Protein AF-A0A8J9V384-F1 (afdb_monomer)

Radius of gyr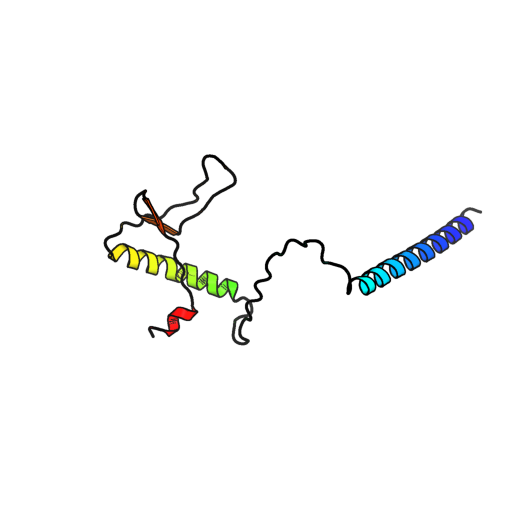ation: 29.13 Å; Cα contacts (8 Å, |Δi|>4): 72; chains: 1; bounding box: 46×36×91 Å

Structure (mmCIF, N/CA/C/O backbone):
data_AF-A0A8J9V384-F1
#
_entry.id   AF-A0A8J9V384-F1
#
loop_
_atom_site.group_PDB
_atom_site.id
_atom_site.type_symbol
_atom_site.label_atom_id
_atom_site.label_alt_id
_atom_site.label_comp_id
_atom_site.label_asym_id
_atom_site.label_entity_id
_atom_site.label_seq_id
_atom_site.pdbx_PDB_ins_code
_atom_site.Cartn_x
_atom_site.Cartn_y
_atom_site.Cartn_z
_atom_site.occupancy
_atom_site.B_iso_or_equiv
_atom_site.auth_seq_id
_atom_site.auth_comp_id
_atom_site.auth_asym_id
_atom_site.auth_atom_id
_atom_site.pdbx_PDB_model_num
ATOM 1 N N . MET A 1 1 ? -20.164 12.593 67.401 1.00 56.50 1 MET A N 1
ATOM 2 C CA . MET A 1 1 ? -20.748 11.351 66.841 1.00 56.50 1 MET A CA 1
ATOM 3 C C . MET A 1 1 ? -20.442 11.185 65.354 1.00 56.50 1 MET A C 1
ATOM 5 O O . MET A 1 1 ? -20.213 10.055 64.967 1.00 56.50 1 MET A O 1
ATOM 9 N N . ALA A 1 2 ? -20.356 12.259 64.555 1.00 61.44 2 ALA A N 1
ATOM 10 C CA . ALA A 1 2 ? -20.055 12.180 63.117 1.00 61.44 2 ALA A CA 1
ATOM 11 C C . ALA A 1 2 ? -18.633 11.687 62.763 1.00 61.44 2 ALA A C 1
ATOM 13 O O . ALA A 1 2 ? -18.466 11.000 61.766 1.00 61.44 2 ALA A O 1
ATOM 14 N N . ASP A 1 3 ? -17.626 11.984 63.590 1.00 71.50 3 ASP A N 1
ATOM 15 C CA . ASP A 1 3 ? -16.221 11.645 63.288 1.00 71.50 3 ASP A CA 1
ATOM 16 C C . ASP A 1 3 ? -15.941 10.132 63.348 1.00 71.50 3 ASP A C 1
ATOM 18 O O . ASP A 1 3 ? -15.315 9.555 62.465 1.00 71.50 3 ASP A O 1
ATOM 22 N N . LYS A 1 4 ? -16.513 9.450 64.350 1.00 80.06 4 LYS A N 1
ATOM 23 C CA . LYS A 1 4 ? -16.358 7.996 64.526 1.00 80.06 4 LYS A CA 1
ATOM 24 C C . LYS A 1 4 ? -17.034 7.185 63.422 1.00 80.06 4 LYS A C 1
ATOM 26 O O . LYS A 1 4 ? -16.547 6.117 63.076 1.00 80.06 4 LYS A O 1
ATOM 31 N N . ASP A 1 5 ? -18.143 7.683 62.884 1.00 86.94 5 ASP A N 1
ATOM 32 C CA . ASP A 1 5 ? -18.849 7.042 61.768 1.00 86.94 5 ASP A CA 1
ATOM 33 C C . ASP A 1 5 ? -18.027 7.143 60.472 1.00 86.94 5 ASP A C 1
ATOM 35 O O . ASP A 1 5 ? -17.927 6.198 59.690 1.00 86.94 5 ASP A O 1
ATOM 39 N N . LEU A 1 6 ? -17.342 8.276 60.292 1.00 86.62 6 LEU A N 1
ATOM 40 C CA . LEU A 1 6 ? -16.468 8.527 59.152 1.00 86.62 6 LEU A CA 1
ATOM 41 C C . LEU A 1 6 ? -15.204 7.656 59.210 1.00 86.62 6 LEU A C 1
ATOM 43 O O . LEU A 1 6 ? -14.834 7.045 58.207 1.00 86.62 6 LEU A O 1
ATOM 47 N N . GLU A 1 7 ? -14.601 7.515 60.393 1.00 89.25 7 GLU A N 1
ATOM 48 C CA . GLU A 1 7 ? -13.485 6.590 60.634 1.00 89.25 7 GLU A CA 1
ATOM 49 C C . GLU A 1 7 ? -13.884 5.127 60.398 1.00 89.25 7 GLU A C 1
ATOM 51 O O . GLU A 1 7 ? -13.155 4.384 59.736 1.00 89.25 7 GLU A O 1
ATOM 56 N N . GLN A 1 8 ? -15.065 4.714 60.869 1.00 91.00 8 GLN A N 1
ATOM 57 C CA . GLN A 1 8 ? -15.591 3.365 60.641 1.00 91.00 8 GLN A CA 1
ATOM 58 C C . GLN A 1 8 ? -15.815 3.089 59.153 1.00 91.00 8 GLN A C 1
ATOM 60 O O . GLN A 1 8 ? -15.459 2.020 58.652 1.00 91.00 8 GLN A O 1
ATOM 65 N N . ARG A 1 9 ? -16.337 4.071 58.416 1.00 91.31 9 ARG A N 1
ATOM 66 C CA . ARG A 1 9 ? -16.558 3.948 56.975 1.00 91.31 9 ARG A CA 1
ATOM 67 C C . ARG A 1 9 ? -15.253 3.906 56.187 1.00 91.31 9 ARG A C 1
ATOM 69 O O . ARG A 1 9 ? -15.151 3.153 55.220 1.00 91.31 9 ARG A O 1
ATOM 76 N N . LEU A 1 10 ? -14.236 4.649 56.620 1.00 91.38 10 LEU A N 1
ATOM 77 C CA . LEU A 1 10 ? -12.901 4.598 56.023 1.00 91.38 10 LEU A CA 1
ATOM 78 C C . LEU A 1 10 ? -12.249 3.222 56.234 1.00 91.38 10 LEU A C 1
ATOM 80 O O . LEU A 1 10 ? -11.681 2.646 55.303 1.00 91.38 10 LEU A O 1
ATOM 84 N N . GLN A 1 11 ? -12.382 2.660 57.439 1.00 94.12 11 GLN A N 1
ATOM 85 C CA . GLN A 1 11 ? -11.907 1.310 57.754 1.00 94.12 11 GLN A CA 1
ATOM 86 C C . GLN A 1 11 ? -12.629 0.248 56.916 1.00 94.12 11 GLN A C 1
ATOM 88 O O . GLN A 1 11 ? -11.984 -0.647 56.367 1.00 94.12 11 GLN A O 1
ATOM 93 N N . GLN A 1 12 ? -13.946 0.384 56.744 1.00 95.25 12 GLN A N 1
ATOM 94 C CA . GLN A 1 12 ? -14.746 -0.509 55.910 1.00 95.25 12 GLN A CA 1
ATOM 95 C C . GLN A 1 12 ? -14.316 -0.468 54.436 1.00 95.25 12 GLN A C 1
ATOM 97 O O . GLN A 1 12 ? -14.067 -1.517 53.844 1.00 95.25 12 GLN A O 1
ATOM 102 N N . LEU A 1 13 ? -14.157 0.728 53.862 1.00 92.81 13 LEU A N 1
ATOM 103 C CA . LEU A 1 13 ? -13.713 0.900 52.473 1.00 92.81 13 LEU A CA 1
ATOM 104 C C . LEU A 1 13 ? -12.301 0.350 52.243 1.00 92.81 13 LEU A C 1
ATOM 106 O O . LEU A 1 13 ? -11.999 -0.188 51.179 1.00 92.81 13 LEU A O 1
ATOM 110 N N . THR A 1 14 ? -11.427 0.453 53.244 1.00 94.56 14 THR A N 1
ATOM 111 C CA . THR A 1 14 ? -10.062 -0.083 53.156 1.00 94.56 14 THR A CA 1
ATOM 112 C C . THR A 1 14 ? -10.070 -1.613 53.119 1.00 94.56 14 THR A C 1
ATOM 114 O O . THR A 1 14 ? -9.369 -2.212 52.302 1.00 94.56 14 THR A O 1
ATOM 117 N N . LEU A 1 15 ? -10.905 -2.251 53.945 1.00 95.38 15 LEU A N 1
ATOM 118 C CA . LEU A 1 15 ? -11.090 -3.705 53.938 1.00 95.38 15 LEU A CA 1
ATOM 119 C C . LEU A 1 15 ? -11.701 -4.202 52.621 1.00 95.38 15 LEU A C 1
ATOM 121 O O . LEU A 1 15 ? -11.255 -5.212 52.076 1.00 95.38 15 LEU A O 1
ATOM 125 N N . GLU A 1 16 ? -12.685 -3.482 52.084 1.00 94.38 16 GLU A N 1
ATOM 126 C CA . GLU A 1 16 ? -13.333 -3.828 50.818 1.00 94.38 16 GLU A CA 1
ATOM 127 C C . GLU A 1 16 ? -12.362 -3.735 49.632 1.00 94.38 16 GLU A C 1
ATOM 129 O O . GLU A 1 16 ? -12.267 -4.668 48.830 1.00 94.38 16 GLU A O 1
ATOM 134 N N . ASN A 1 17 ? -11.558 -2.671 49.568 1.00 88.94 17 ASN A N 1
ATOM 135 C CA . ASN A 1 17 ? -10.527 -2.519 48.542 1.00 88.94 17 ASN A CA 1
ATOM 136 C C . ASN A 1 17 ? -9.449 -3.610 48.633 1.00 88.94 17 ASN A C 1
ATOM 138 O O . ASN A 1 17 ? -9.036 -4.146 47.603 1.00 88.94 17 ASN A O 1
ATOM 142 N N . ALA A 1 18 ? -9.032 -3.998 49.842 1.00 93.81 18 ALA A N 1
ATOM 143 C CA . ALA A 1 18 ? -8.087 -5.100 50.032 1.00 93.81 18 ALA A CA 1
ATOM 144 C C . ALA A 1 18 ? -8.665 -6.446 49.551 1.00 93.81 18 ALA A C 1
ATOM 146 O O . ALA A 1 18 ? -7.975 -7.222 48.885 1.00 93.81 18 ALA A O 1
ATOM 147 N N . ALA A 1 19 ? -9.948 -6.708 49.818 1.00 90.94 19 ALA A N 1
ATOM 148 C CA . ALA A 1 19 ? -10.631 -7.913 49.349 1.00 90.94 19 ALA A CA 1
ATOM 149 C C . ALA A 1 19 ? -10.789 -7.941 47.817 1.00 90.94 19 ALA A C 1
ATOM 151 O O . ALA A 1 19 ? -10.638 -8.995 47.195 1.00 90.94 19 ALA A O 1
ATOM 152 N N . LEU A 1 20 ? -11.062 -6.794 47.187 1.00 85.88 20 LEU A N 1
ATOM 153 C CA . LEU A 1 20 ? -11.131 -6.674 45.727 1.00 85.88 20 LEU A CA 1
ATOM 154 C C . LEU A 1 20 ? -9.767 -6.904 45.067 1.00 85.88 20 LEU A C 1
ATOM 156 O O . LEU A 1 20 ? -9.691 -7.604 44.057 1.00 85.88 20 LEU A O 1
ATOM 160 N N . GLN A 1 21 ? -8.686 -6.395 45.662 1.00 83.06 21 GLN A N 1
ATOM 161 C CA . GLN A 1 21 ? -7.327 -6.655 45.182 1.00 83.06 21 GLN A CA 1
ATOM 162 C C . GLN A 1 21 ? -6.965 -8.141 45.269 1.00 83.06 21 GLN A C 1
ATOM 164 O O . GLN A 1 21 ? -6.443 -8.686 44.299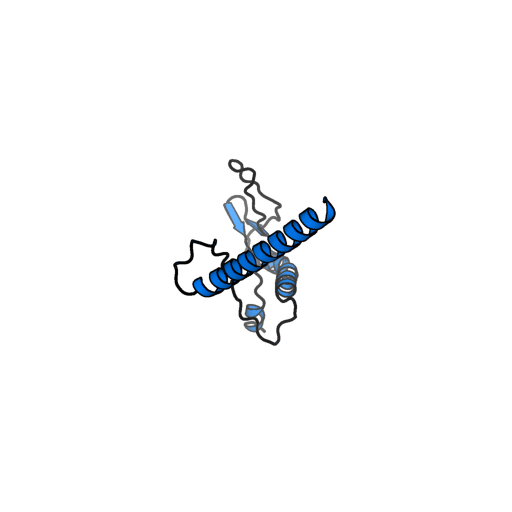 1.00 83.06 21 GLN A O 1
ATOM 169 N N . GLN A 1 22 ? -7.326 -8.826 46.361 1.00 82.75 22 GLN A N 1
ATOM 170 C CA . GLN A 1 22 ? -7.138 -10.278 46.471 1.00 82.75 22 GLN A CA 1
ATOM 171 C C . GLN A 1 22 ? -7.956 -11.064 45.432 1.00 82.75 22 GLN A C 1
ATOM 173 O O . GLN A 1 22 ? -7.484 -12.062 44.886 1.00 82.75 22 GLN A O 1
ATOM 178 N N . LYS A 1 23 ? -9.178 -10.613 45.116 1.00 83.94 23 LYS A N 1
ATOM 179 C CA . LYS A 1 23 ? -9.993 -11.222 44.053 1.00 83.94 23 LYS A CA 1
ATOM 180 C C . LYS A 1 23 ? -9.350 -11.058 42.676 1.00 83.94 23 LYS A C 1
ATOM 182 O O . LYS A 1 23 ? -9.337 -12.020 41.916 1.00 83.94 23 LYS A O 1
ATOM 187 N N . LEU A 1 24 ? -8.785 -9.887 42.371 1.00 75.62 24 LEU A N 1
ATOM 188 C CA . LEU A 1 24 ? -8.077 -9.631 41.111 1.00 75.62 24 LEU A CA 1
ATOM 189 C C . LEU A 1 24 ? -6.800 -10.472 40.982 1.00 75.62 24 LEU A C 1
ATOM 191 O O . LEU A 1 24 ? -6.556 -11.046 39.922 1.00 75.62 24 LEU A O 1
ATOM 195 N N . THR A 1 25 ? -6.015 -10.611 42.054 1.00 74.19 25 THR A N 1
ATOM 196 C CA . THR A 1 25 ? -4.805 -11.450 42.033 1.00 74.19 25 THR A CA 1
ATOM 197 C C . THR A 1 25 ? -5.133 -12.929 41.861 1.00 74.19 25 THR A C 1
ATOM 199 O O . THR A 1 25 ? -4.445 -13.621 41.115 1.00 74.19 25 THR A O 1
ATOM 202 N N . ASN A 1 26 ? -6.217 -13.405 42.482 1.00 66.06 26 ASN A N 1
ATOM 203 C CA . ASN A 1 26 ? -6.674 -14.788 42.329 1.00 66.06 26 ASN A CA 1
ATOM 204 C C . ASN A 1 26 ? -7.300 -15.049 40.948 1.00 66.06 26 ASN A C 1
ATOM 206 O O . ASN A 1 26 ? -7.241 -16.169 40.447 1.00 66.06 26 ASN A O 1
ATOM 210 N N . PHE A 1 27 ? -7.859 -14.021 40.301 1.00 59.25 27 PHE A N 1
ATOM 211 C CA . PHE A 1 27 ? -8.282 -14.099 38.900 1.00 59.25 27 PHE A CA 1
ATOM 212 C C . PHE A 1 27 ? -7.084 -14.215 37.948 1.00 59.25 27 PHE A C 1
ATOM 214 O O . PHE A 1 27 ? -7.141 -14.971 36.980 1.00 59.25 27 PHE A O 1
ATOM 221 N N . GLY A 1 28 ? -5.984 -13.515 38.245 1.00 50.03 28 GLY A N 1
ATOM 222 C CA . GLY A 1 28 ? -4.742 -13.605 37.477 1.00 50.03 28 GLY A CA 1
ATOM 223 C C . GLY A 1 28 ? -4.135 -15.012 37.490 1.00 50.03 28 GLY A C 1
ATOM 224 O O . GLY A 1 28 ? -3.718 -15.503 36.444 1.00 50.03 28 GLY A O 1
ATOM 225 N N . SER A 1 29 ? -4.158 -15.696 38.637 1.00 47.03 29 SER A N 1
ATOM 226 C CA . SER A 1 29 ? -3.584 -17.042 38.798 1.00 47.03 29 SER A CA 1
ATOM 227 C C . SER A 1 29 ? -4.506 -18.197 38.381 1.00 47.03 29 SER A C 1
ATOM 229 O O . SER A 1 29 ? -4.019 -19.302 38.158 1.00 47.03 29 SER A O 1
ATOM 231 N N . ALA A 1 30 ? -5.813 -17.967 38.213 1.00 46.81 30 ALA A N 1
ATOM 232 C CA . ALA A 1 30 ? -6.748 -18.969 37.683 1.00 46.81 30 ALA A CA 1
ATOM 233 C C . ALA A 1 30 ? -6.818 -18.998 36.139 1.00 46.81 30 ALA A C 1
ATOM 235 O O . ALA A 1 30 ? -7.448 -19.885 35.562 1.00 46.81 30 ALA A O 1
ATOM 2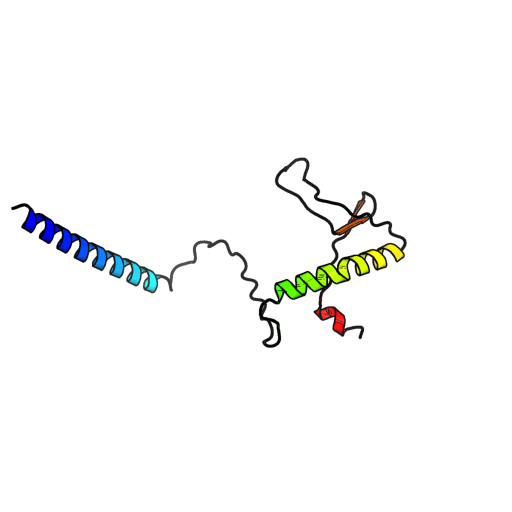36 N N . SER A 1 31 ? -6.166 -18.051 35.454 1.00 45.34 31 SER A N 1
ATOM 237 C CA . SER A 1 31 ? -6.239 -17.906 33.991 1.00 45.34 31 SER A CA 1
ATOM 238 C C . SER A 1 31 ? -5.302 -18.824 33.188 1.00 45.34 31 SER A C 1
ATOM 240 O O . SER A 1 31 ? -5.368 -18.832 31.961 1.00 45.34 31 SER A O 1
ATOM 242 N N . GLU A 1 32 ? -4.493 -19.671 33.835 1.00 48.41 32 GLU A N 1
ATOM 243 C CA . GLU A 1 32 ? -3.649 -20.645 33.121 1.00 48.41 32 GLU A CA 1
ATOM 244 C C . GLU A 1 32 ? -4.380 -21.942 32.709 1.00 48.41 32 GLU A C 1
ATOM 246 O O . GLU A 1 32 ? -3.771 -22.806 32.083 1.00 48.41 32 GLU A O 1
ATOM 251 N N . SER A 1 33 ? -5.682 -22.112 32.996 1.00 47.75 33 SER A N 1
ATOM 252 C CA . SER A 1 33 ? -6.369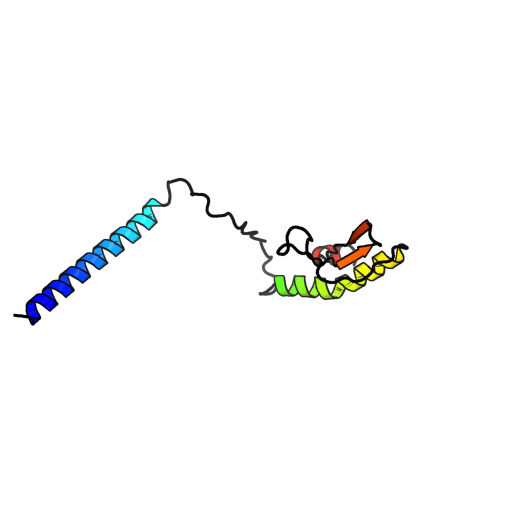 -23.385 32.684 1.00 47.75 33 SER A CA 1
ATOM 253 C C . SER A 1 33 ? -7.858 -23.317 32.304 1.00 47.75 33 SER A C 1
ATOM 255 O O . SER A 1 33 ? -8.634 -24.196 32.676 1.00 47.75 33 SER A O 1
ATOM 257 N N . SER A 1 34 ? -8.300 -22.338 31.506 1.00 42.16 34 SER A N 1
ATOM 258 C CA . SER A 1 34 ? -9.628 -22.406 30.858 1.00 42.16 34 SER A CA 1
ATOM 259 C C . SER A 1 34 ? -9.678 -21.647 29.527 1.00 42.16 34 SER A C 1
ATOM 261 O O . SER A 1 34 ? -8.882 -20.731 29.322 1.00 42.16 34 SER A O 1
ATOM 263 N N . PRO A 1 35 ? -10.516 -22.102 28.572 1.00 38.81 35 PRO A N 1
ATOM 264 C CA . PRO A 1 35 ? -10.298 -21.909 27.147 1.00 38.81 35 PRO A CA 1
ATOM 265 C C . PRO A 1 35 ? -10.413 -20.434 26.804 1.00 38.81 35 PRO A C 1
ATOM 267 O O . PRO A 1 35 ? -11.373 -19.772 27.193 1.00 38.81 35 PRO A O 1
ATOM 270 N N . LYS A 1 36 ? -9.416 -19.942 26.066 1.00 37.69 36 LYS A N 1
ATOM 271 C CA . LYS A 1 36 ? -9.410 -18.612 25.469 1.00 37.69 36 LYS A CA 1
ATOM 272 C C . LYS A 1 36 ? -10.725 -18.432 24.714 1.00 37.69 36 LYS A C 1
ATOM 274 O O . LYS A 1 36 ? -10.887 -18.975 23.624 1.00 37.69 36 LYS A O 1
ATOM 279 N N . SER A 1 37 ? -11.662 -17.694 25.307 1.00 42.19 37 SER A N 1
ATOM 280 C CA . SER A 1 37 ? -12.686 -16.990 24.545 1.00 42.19 37 SER A CA 1
ATOM 281 C C . SER A 1 37 ? -11.953 -16.269 23.429 1.00 42.19 37 SER A C 1
ATOM 283 O O . SER A 1 37 ? -10.899 -15.699 23.710 1.00 42.19 37 SER A O 1
ATOM 285 N N . GLU A 1 38 ? -12.473 -16.354 22.212 1.00 51.44 38 GLU A N 1
ATOM 286 C CA . GLU A 1 38 ? -11.944 -15.757 20.989 1.00 51.44 38 GLU A CA 1
ATOM 287 C C . GLU A 1 38 ? -11.663 -14.256 21.176 1.00 51.44 38 GLU A C 1
ATOM 289 O O . GLU A 1 38 ? -12.421 -13.380 20.769 1.00 51.44 38 GLU A O 1
ATOM 294 N N . GLU A 1 39 ? -10.540 -13.950 21.820 1.00 51.28 39 GLU A N 1
ATOM 295 C CA . GLU A 1 39 ? -9.806 -12.716 21.664 1.00 51.28 39 GLU A CA 1
ATOM 296 C C . GLU A 1 39 ? -9.515 -12.677 20.178 1.00 51.28 39 GLU A C 1
ATOM 298 O O . GLU A 1 39 ? -8.792 -13.537 19.669 1.00 51.28 39 GLU A O 1
ATOM 303 N N . GLN A 1 40 ? -10.175 -11.746 19.489 1.00 50.09 40 GLN A N 1
ATOM 304 C CA . GLN A 1 40 ? -9.930 -11.416 18.097 1.00 50.09 40 GLN A CA 1
ATOM 305 C C . GLN A 1 40 ? -8.431 -11.500 17.871 1.00 50.09 40 GLN A C 1
ATOM 307 O O . GLN A 1 40 ? -7.668 -10.659 18.352 1.00 50.09 40 GLN A O 1
ATOM 312 N N . ALA A 1 41 ? -8.020 -12.582 17.215 1.00 46.03 41 ALA A N 1
ATOM 313 C CA . ALA A 1 41 ? -6.641 -12.842 16.902 1.00 46.03 41 ALA A CA 1
ATOM 314 C C . ALA A 1 41 ? -6.258 -11.808 15.849 1.00 46.03 41 ALA A C 1
ATOM 316 O O . ALA A 1 41 ? -6.243 -12.078 14.653 1.00 46.03 41 ALA A O 1
ATOM 317 N N . VAL A 1 42 ? -5.953 -10.589 16.295 1.00 49.75 42 VAL A N 1
ATOM 318 C CA . VAL A 1 42 ? -5.028 -9.735 15.580 1.00 49.75 42 VAL A CA 1
ATOM 319 C C . VAL A 1 42 ? -3.771 -10.576 15.538 1.00 49.75 42 VAL A C 1
ATOM 321 O O . VAL A 1 42 ? -3.074 -10.720 16.544 1.00 49.75 42 VAL A O 1
ATOM 324 N N . CYS A 1 43 ? -3.561 -11.240 14.402 1.00 43.72 43 CYS A N 1
ATOM 325 C CA . CYS A 1 43 ? -2.376 -12.018 14.129 1.00 43.72 43 CYS A CA 1
ATOM 326 C C . CYS A 1 43 ? -1.188 -11.109 14.424 1.00 43.72 43 CYS A C 1
ATOM 328 O O . CYS A 1 43 ? -0.830 -10.254 13.615 1.00 43.72 43 CYS A O 1
ATOM 330 N N . LYS A 1 44 ? -0.581 -11.259 15.606 1.00 45.84 44 LYS A N 1
ATOM 331 C CA . LYS A 1 44 ? 0.743 -10.717 15.866 1.00 45.84 44 LYS A CA 1
ATOM 332 C C . LYS A 1 44 ? 1.657 -11.488 14.935 1.00 45.84 44 LYS A C 1
ATOM 334 O O . LYS A 1 44 ? 2.152 -12.560 15.276 1.00 45.84 44 LYS A O 1
ATOM 339 N N . VAL A 1 45 ? 1.844 -10.949 13.735 1.00 47.16 45 VAL A N 1
ATOM 340 C CA . VAL A 1 45 ? 2.917 -11.355 12.843 1.00 47.16 45 VAL A CA 1
ATOM 341 C C . VAL A 1 45 ? 4.193 -10.911 13.545 1.00 47.16 45 VAL A C 1
ATOM 343 O O . VAL A 1 45 ? 4.677 -9.796 13.374 1.00 47.16 45 VAL A O 1
ATOM 346 N N . ALA A 1 46 ? 4.696 -11.767 14.431 1.00 47.03 46 ALA A N 1
ATOM 347 C CA . ALA A 1 46 ? 6.008 -11.616 15.021 1.00 47.03 46 ALA A CA 1
ATOM 348 C C . ALA A 1 46 ? 7.023 -11.910 13.916 1.00 47.03 46 ALA A C 1
ATOM 350 O O . ALA A 1 46 ? 7.549 -13.016 13.800 1.00 47.03 46 ALA A O 1
ATOM 351 N N . VAL A 1 47 ? 7.270 -10.919 13.060 1.00 55.44 47 VAL A N 1
ATOM 352 C CA . VAL A 1 47 ? 8.444 -10.934 12.196 1.00 55.44 47 VAL A CA 1
ATOM 353 C C . VAL A 1 47 ? 9.633 -10.945 13.152 1.00 55.44 47 VAL A C 1
ATOM 355 O O . VAL A 1 47 ? 9.845 -9.986 13.891 1.00 55.44 47 VAL A O 1
ATOM 358 N N . LYS A 1 48 ? 10.374 -12.055 13.217 1.00 53.72 48 LYS A N 1
ATOM 359 C CA . LYS A 1 48 ? 11.666 -12.100 13.911 1.00 53.72 48 LYS A CA 1
ATOM 360 C C . LYS A 1 48 ? 12.610 -11.194 13.128 1.00 53.72 48 LYS A C 1
ATOM 362 O O . LYS A 1 48 ? 13.213 -11.616 12.146 1.00 53.72 48 LYS A O 1
ATOM 367 N N . LEU A 1 49 ? 12.659 -9.927 13.520 1.00 59.16 49 LEU A N 1
ATOM 368 C CA . LEU A 1 49 ? 13.541 -8.941 12.918 1.00 59.16 49 LEU A CA 1
ATOM 369 C C . LEU A 1 49 ? 14.977 -9.296 13.338 1.00 59.16 49 LEU A C 1
ATOM 371 O O . LEU A 1 49 ? 15.230 -9.477 14.532 1.00 59.1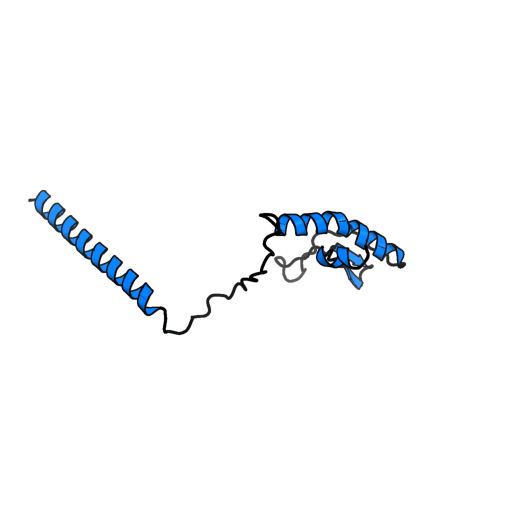6 49 LEU A O 1
ATOM 375 N N . PRO A 1 50 ? 15.912 -9.464 12.393 1.00 59.56 50 PRO A N 1
ATOM 376 C CA . PRO A 1 50 ? 17.308 -9.712 12.717 1.00 59.56 50 PRO A CA 1
ATOM 377 C C . PRO A 1 50 ? 17.905 -8.587 13.579 1.00 59.56 50 PRO A C 1
ATOM 379 O O . PRO A 1 50 ? 17.534 -7.427 13.405 1.00 59.56 50 PRO A O 1
ATOM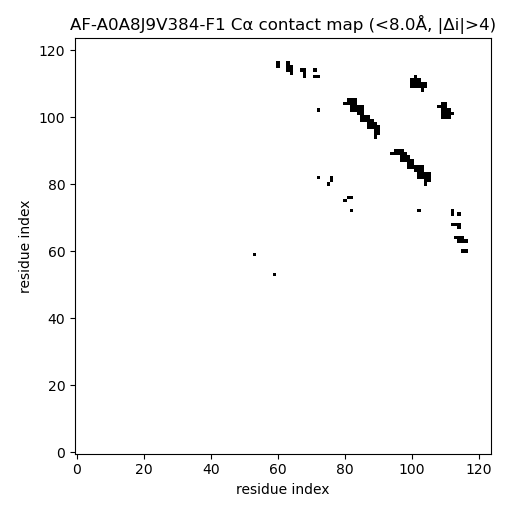 382 N N . PRO A 1 51 ? 18.891 -8.883 14.443 1.00 59.94 51 PRO A N 1
ATOM 383 C CA . PRO A 1 51 ? 19.467 -7.913 15.384 1.00 59.94 51 PRO A CA 1
ATOM 384 C C . PRO A 1 51 ? 20.218 -6.744 14.722 1.00 59.94 51 PRO A C 1
ATOM 386 O O . PRO A 1 51 ? 20.608 -5.808 15.405 1.00 59.94 51 PRO A O 1
ATOM 389 N N . PHE A 1 52 ? 20.432 -6.790 13.404 1.00 64.94 52 PHE A N 1
ATOM 390 C CA . PHE A 1 52 ? 21.061 -5.717 12.627 1.00 64.94 52 PHE A CA 1
ATOM 391 C C . PHE A 1 52 ? 20.049 -4.760 11.976 1.00 64.94 52 PHE A C 1
ATOM 393 O O . PHE A 1 52 ? 20.441 -3.897 11.192 1.00 64.94 52 PHE A O 1
ATOM 400 N N . TRP A 1 53 ? 18.749 -4.941 12.221 1.00 62.75 53 TRP A N 1
ATOM 401 C CA . TRP A 1 53 ? 17.718 -4.095 11.628 1.00 62.75 53 TRP A CA 1
ATOM 402 C C . TRP A 1 53 ? 17.562 -2.803 12.431 1.00 62.75 53 TRP A C 1
ATOM 404 O O . TRP A 1 53 ? 17.655 -2.840 13.656 1.00 62.75 53 TRP A O 1
ATOM 414 N N . PRO A 1 54 ? 17.337 -1.660 11.759 1.00 64.94 54 PRO A N 1
ATOM 415 C CA . PRO A 1 54 ? 17.176 -0.383 12.442 1.00 64.94 54 PRO A CA 1
ATOM 416 C C . PRO A 1 54 ? 15.987 -0.443 13.402 1.00 64.94 54 PRO A C 1
ATOM 418 O O . PRO A 1 54 ? 15.029 -1.171 13.143 1.00 64.94 54 PRO A O 1
ATOM 421 N N . ASP A 1 55 ? 16.002 0.394 14.442 1.00 68.94 55 ASP A N 1
ATOM 422 C CA . ASP A 1 55 ? 14.968 0.458 15.492 1.00 68.94 55 ASP A CA 1
ATOM 423 C C . ASP A 1 55 ? 13.530 0.604 14.947 1.00 68.94 55 ASP A C 1
ATOM 425 O O . ASP A 1 55 ? 12.552 0.356 15.653 1.00 68.94 55 ASP A O 1
ATOM 429 N N . LYS A 1 56 ? 13.384 1.019 13.679 1.00 71.69 56 LYS A N 1
ATOM 430 C CA . LYS A 1 56 ? 12.110 1.199 12.971 1.00 71.69 56 LYS A CA 1
ATOM 431 C C . LYS A 1 56 ? 12.160 0.590 11.565 1.00 71.69 56 LYS A C 1
ATOM 433 O O . LYS A 1 56 ? 12.198 1.320 10.571 1.00 71.69 56 LYS A O 1
ATOM 438 N N . PRO A 1 57 ? 12.117 -0.740 11.434 1.00 71.12 57 PRO A N 1
ATOM 439 C CA . PRO A 1 57 ? 12.310 -1.383 10.141 1.00 71.12 57 PRO A CA 1
ATOM 440 C C . PRO A 1 57 ? 11.126 -1.154 9.194 1.00 71.12 57 PRO A C 1
ATOM 442 O O . PRO A 1 57 ? 11.326 -1.025 7.993 1.00 71.12 57 PRO A O 1
ATOM 445 N N . ALA A 1 58 ? 9.910 -0.970 9.720 1.00 75.38 58 ALA A N 1
ATOM 446 C CA . ALA A 1 58 ? 8.737 -0.589 8.928 1.00 75.38 58 ALA A CA 1
ATOM 447 C C . ALA A 1 58 ? 8.917 0.748 8.183 1.00 75.38 58 ALA A C 1
ATOM 449 O O . ALA A 1 58 ? 8.491 0.876 7.039 1.00 75.38 58 ALA A O 1
ATOM 450 N N . VAL A 1 59 ? 9.588 1.728 8.802 1.00 79.44 59 VAL A N 1
ATOM 451 C CA . VAL A 1 59 ? 9.892 3.018 8.156 1.00 79.44 59 VAL A CA 1
ATOM 452 C C . VAL A 1 59 ? 10.842 2.805 6.984 1.00 79.44 59 VAL A C 1
ATOM 454 O O . VAL A 1 59 ? 10.663 3.404 5.928 1.00 79.44 59 VAL A O 1
ATOM 457 N N . TRP A 1 60 ? 11.818 1.917 7.157 1.00 81.62 60 TRP A N 1
ATOM 458 C CA . TRP A 1 60 ? 12.793 1.604 6.126 1.00 81.62 60 TRP A CA 1
ATOM 459 C C . TRP A 1 60 ? 12.184 0.811 4.956 1.00 81.62 60 TRP A C 1
ATOM 461 O O . TRP A 1 60 ? 12.422 1.174 3.806 1.00 81.62 60 TRP A O 1
ATOM 471 N N . PHE A 1 61 ? 11.316 -0.180 5.216 1.00 84.62 61 PHE A N 1
ATOM 472 C CA . PHE A 1 61 ? 10.545 -0.857 4.156 1.00 84.62 61 PHE A CA 1
ATOM 473 C C . PHE A 1 61 ? 9.634 0.094 3.405 1.00 84.62 61 PHE A C 1
ATOM 475 O O . PHE A 1 61 ? 9.595 0.053 2.180 1.00 84.62 61 PHE A O 1
ATOM 482 N N . GLY A 1 62 ? 8.926 0.961 4.132 1.00 86.00 62 GLY A N 1
ATOM 483 C CA . GLY A 1 62 ? 8.063 1.961 3.521 1.00 86.00 62 GLY A CA 1
ATOM 484 C C . GLY A 1 62 ? 8.849 2.936 2.646 1.00 86.00 62 GLY A C 1
ATOM 485 O O . GLY A 1 62 ? 8.398 3.260 1.554 1.00 86.00 62 GLY A O 1
ATOM 486 N N . GLN A 1 63 ? 10.034 3.373 3.088 1.00 88.94 63 GLN A N 1
ATOM 487 C CA . GLN A 1 63 ? 10.886 4.257 2.293 1.00 88.94 63 GLN A CA 1
ATOM 488 C C . GLN A 1 63 ? 11.376 3.567 1.019 1.00 88.94 63 GLN A C 1
ATOM 490 O O . GLN A 1 63 ? 11.199 4.111 -0.061 1.00 88.94 63 GLN A O 1
ATOM 495 N N . HIS A 1 64 ? 11.897 2.344 1.130 1.00 89.88 64 HIS A N 1
ATOM 496 C CA . HIS A 1 64 ? 12.329 1.580 -0.038 1.00 89.88 64 HIS A CA 1
ATOM 497 C C . HIS A 1 64 ? 11.175 1.310 -1.013 1.00 89.88 64 HIS A C 1
ATOM 499 O O . HIS A 1 64 ? 11.347 1.430 -2.218 1.00 89.88 64 HIS A O 1
ATOM 505 N N . GLY A 1 65 ? 9.984 0.980 -0.504 1.00 91.94 65 GLY A N 1
ATOM 506 C CA . GLY A 1 65 ? 8.770 0.882 -1.315 1.00 91.94 65 GLY A CA 1
ATOM 507 C C . GLY A 1 65 ? 8.563 2.137 -2.158 1.00 91.94 65 GLY A C 1
ATOM 508 O O . GLY A 1 65 ? 8.605 2.060 -3.382 1.00 91.94 65 GLY A O 1
ATOM 509 N N . ARG A 1 66 ? 8.466 3.294 -1.493 1.00 91.25 66 ARG A N 1
ATOM 510 C CA . ARG A 1 66 ? 8.255 4.596 -2.143 1.00 91.25 66 ARG A CA 1
ATOM 511 C C . ARG A 1 66 ? 9.330 4.956 -3.167 1.00 91.25 66 ARG A C 1
ATOM 513 O O . ARG A 1 66 ? 9.002 5.504 -4.213 1.00 91.25 66 ARG A O 1
ATOM 520 N N . ASP A 1 67 ? 10.595 4.667 -2.872 1.00 91.62 67 ASP A N 1
ATOM 521 C CA . ASP A 1 67 ? 11.713 5.050 -3.741 1.00 91.62 67 ASP A CA 1
ATOM 522 C C . ASP A 1 67 ? 11.735 4.242 -5.052 1.00 91.62 67 ASP A C 1
ATOM 524 O O . ASP A 1 67 ? 12.119 4.768 -6.097 1.00 91.62 67 ASP A O 1
ATOM 528 N N . TYR A 1 68 ? 11.311 2.973 -5.010 1.00 91.88 68 TYR A N 1
ATOM 529 C CA . TYR A 1 68 ? 11.427 2.047 -6.142 1.00 91.88 68 TYR A CA 1
ATOM 530 C C . TYR A 1 68 ? 10.108 1.739 -6.858 1.00 91.88 68 TYR A C 1
ATOM 532 O O . TYR A 1 68 ? 10.147 1.234 -7.978 1.00 91.88 68 TYR A O 1
ATOM 540 N N . GLU A 1 69 ? 8.955 2.052 -6.266 1.00 91.94 69 GLU A N 1
ATOM 541 C CA . GLU A 1 69 ? 7.634 1.802 -6.864 1.00 91.94 69 GLU A CA 1
ATOM 542 C C . GLU A 1 69 ? 7.508 2.430 -8.254 1.00 91.94 69 GLU A C 1
ATOM 544 O O . GLU A 1 69 ? 7.202 1.736 -9.222 1.00 91.94 69 GLU A O 1
ATOM 549 N N . LYS A 1 70 ? 7.865 3.715 -8.394 1.00 90.19 70 LYS A N 1
ATOM 550 C CA . LYS A 1 70 ? 7.835 4.392 -9.696 1.00 90.19 70 LYS A CA 1
ATOM 551 C C . LYS A 1 70 ? 8.755 3.715 -10.717 1.00 90.19 70 LYS A C 1
ATOM 553 O O . LYS A 1 70 ? 8.375 3.563 -11.870 1.00 90.19 70 LYS A O 1
ATOM 558 N N . ILE A 1 71 ? 9.950 3.300 -10.298 1.00 90.81 71 ILE A N 1
ATOM 559 C CA . ILE A 1 71 ? 10.917 2.634 -11.182 1.00 90.81 71 ILE A CA 1
ATOM 560 C C . ILE A 1 71 ? 10.342 1.303 -11.681 1.00 90.81 71 ILE A C 1
ATOM 562 O O . ILE A 1 71 ? 10.454 0.992 -12.864 1.00 90.81 71 ILE A O 1
ATOM 566 N N . ALA A 1 72 ? 9.696 0.537 -10.802 1.00 89.88 72 ALA A N 1
ATOM 567 C CA . ALA A 1 72 ? 9.047 -0.719 -11.160 1.00 89.88 72 ALA A CA 1
ATOM 568 C C . ALA A 1 72 ? 7.854 -0.509 -12.113 1.00 89.88 72 ALA A C 1
ATOM 570 O O . ALA A 1 72 ? 7.703 -1.264 -13.073 1.00 89.88 72 ALA A O 1
ATOM 571 N N . LEU A 1 73 ? 7.048 0.538 -11.905 1.00 88.75 73 LEU A N 1
ATOM 572 C CA . LEU A 1 73 ? 5.959 0.908 -12.818 1.00 88.75 73 LEU A CA 1
ATOM 573 C C . LEU A 1 73 ? 6.488 1.356 -14.188 1.00 88.75 73 LEU A C 1
ATOM 575 O O . LEU A 1 73 ? 5.978 0.914 -15.217 1.00 88.75 73 LEU A O 1
ATOM 579 N N . ASP A 1 74 ? 7.542 2.176 -14.218 1.00 88.81 74 ASP A N 1
ATOM 580 C CA . ASP A 1 74 ? 8.191 2.609 -15.459 1.00 88.81 74 ASP A CA 1
ATOM 581 C C . ASP A 1 74 ? 8.740 1.391 -16.234 1.00 88.81 74 ASP A C 1
ATOM 583 O O . ASP A 1 74 ? 8.574 1.301 -17.449 1.00 88.81 74 ASP A O 1
ATOM 587 N N . GLN A 1 75 ? 9.339 0.413 -15.541 1.00 87.69 75 GLN A N 1
ATOM 588 C CA . GLN A 1 75 ? 9.817 -0.839 -16.143 1.00 87.69 75 GLN A CA 1
ATOM 589 C C . GLN A 1 75 ? 8.686 -1.707 -16.703 1.00 87.69 75 GLN A C 1
ATOM 591 O O . GLN A 1 75 ? 8.857 -2.324 -17.755 1.00 87.69 75 GLN A O 1
ATOM 596 N N . LEU A 1 76 ? 7.539 -1.749 -16.024 1.00 85.00 76 LEU A N 1
ATOM 597 C CA . LEU A 1 76 ? 6.364 -2.478 -16.493 1.00 85.00 76 LEU A CA 1
ATOM 598 C C . LEU A 1 76 ? 5.742 -1.801 -17.728 1.00 85.00 76 LEU A C 1
ATOM 600 O O . LEU A 1 76 ? 5.329 -2.486 -18.658 1.00 85.00 76 LEU A O 1
ATOM 604 N N . SER A 1 77 ? 5.766 -0.467 -17.788 1.00 81.12 77 SER A N 1
ATOM 605 C CA . SER A 1 77 ? 5.270 0.315 -18.931 1.00 81.12 77 SER A CA 1
ATOM 606 C C . SER A 1 77 ? 6.060 0.059 -20.226 1.00 81.12 77 SER A C 1
ATOM 608 O O . SER A 1 77 ? 5.499 0.051 -21.321 1.00 81.12 77 SER A O 1
ATOM 610 N N . ILE A 1 78 ? 7.358 -0.255 -20.112 1.00 78.06 78 ILE A N 1
ATOM 611 C CA . ILE A 1 78 ? 8.218 -0.628 -21.253 1.00 78.06 78 ILE A CA 1
ATOM 612 C C . ILE A 1 78 ? 7.759 -1.938 -21.922 1.00 78.06 78 ILE A C 1
ATOM 614 O O . ILE A 1 78 ? 8.061 -2.162 -23.093 1.00 78.06 78 ILE A O 1
ATOM 618 N N . GLN A 1 79 ? 6.995 -2.791 -21.232 1.00 74.75 79 GLN A N 1
ATOM 619 C CA . GLN A 1 79 ? 6.460 -4.043 -21.784 1.00 74.75 79 GLN A CA 1
ATOM 620 C C . GLN A 1 79 ? 5.198 -3.846 -22.654 1.00 74.75 79 GLN A C 1
ATOM 622 O O . GLN A 1 79 ? 4.440 -4.793 -22.851 1.00 74.75 79 GLN A O 1
ATOM 627 N N . ASP A 1 80 ? 4.999 -2.640 -23.201 1.00 65.19 80 ASP A N 1
ATOM 628 C CA . ASP A 1 80 ? 3.884 -2.250 -24.085 1.00 65.19 80 ASP A CA 1
ATOM 629 C C . ASP A 1 80 ? 2.514 -2.205 -23.378 1.00 65.19 80 ASP A C 1
ATOM 631 O O . ASP A 1 80 ? 1.448 -2.448 -23.952 1.00 65.19 80 ASP A O 1
ATOM 635 N N . VAL A 1 81 ? 2.548 -1.883 -22.084 1.00 77.75 81 VAL A N 1
ATOM 636 C CA . VAL A 1 81 ? 1.378 -1.803 -21.212 1.00 77.75 81 VAL A CA 1
ATOM 637 C C . VAL A 1 81 ? 1.236 -0.367 -20.708 1.00 77.75 81 VAL A C 1
ATOM 639 O O . VAL A 1 81 ? 2.010 0.083 -19.871 1.00 77.75 81 VAL A O 1
ATOM 642 N N . GLU A 1 82 ? 0.237 0.372 -21.199 1.00 79.62 82 GLU A N 1
ATOM 643 C CA . GLU A 1 82 ? -0.046 1.726 -20.703 1.00 79.62 82 GLU A CA 1
ATOM 644 C C . GLU A 1 82 ? -0.583 1.651 -19.265 1.00 79.62 82 GLU A C 1
ATOM 646 O O . GLU A 1 82 ? -1.711 1.207 -19.035 1.00 79.62 82 GLU A O 1
ATOM 651 N N . ILE A 1 83 ? 0.231 2.099 -18.305 1.00 81.44 83 ILE A N 1
ATOM 652 C CA . ILE A 1 83 ? -0.150 2.205 -16.896 1.00 81.44 83 ILE A CA 1
ATOM 653 C C . ILE A 1 83 ? -0.457 3.662 -16.589 1.00 81.44 83 ILE A C 1
ATOM 655 O O . ILE A 1 83 ? 0.402 4.535 -16.737 1.00 81.44 83 ILE A O 1
ATOM 659 N N . ARG A 1 84 ? -1.677 3.931 -16.130 1.00 79.81 84 ARG A N 1
ATOM 660 C CA . ARG A 1 84 ? -2.063 5.266 -15.668 1.00 79.81 84 ARG A CA 1
ATOM 661 C C . ARG A 1 84 ? -2.023 5.322 -14.137 1.00 79.81 84 ARG A C 1
ATOM 663 O O . ARG A 1 84 ? -2.416 4.346 -13.495 1.00 79.81 84 ARG A O 1
ATOM 670 N N . PRO A 1 85 ? -1.551 6.434 -13.545 1.00 71.44 85 PRO A N 1
ATOM 671 C CA . PRO A 1 85 ? -1.647 6.653 -12.108 1.00 71.44 85 PRO A CA 1
ATOM 672 C C . PRO A 1 85 ? -3.099 6.957 -11.727 1.00 71.44 85 PRO A C 1
ATOM 674 O O . PRO A 1 85 ? -3.781 7.709 -12.427 1.00 71.44 85 PRO A O 1
ATOM 677 N N . TYR A 1 86 ? -3.559 6.410 -10.603 1.00 80.00 86 TYR A N 1
ATOM 678 C CA . TYR A 1 86 ? -4.914 6.635 -10.100 1.00 80.00 86 TYR A CA 1
ATOM 679 C C . TYR A 1 86 ? -4.929 6.985 -8.614 1.00 80.00 86 TYR A C 1
ATOM 681 O O . TYR A 1 86 ? -3.938 6.847 -7.903 1.00 80.00 86 TYR A O 1
ATOM 689 N N . GLY A 1 87 ? -6.068 7.514 -8.169 1.00 86.00 87 GLY A N 1
ATOM 690 C CA . GLY A 1 87 ? -6.325 7.845 -6.774 1.00 86.00 87 GLY A CA 1
ATOM 691 C C . GLY A 1 87 ? -7.127 6.762 -6.055 1.00 86.00 87 GLY A C 1
ATOM 692 O O . GLY A 1 87 ? -7.104 5.589 -6.413 1.00 86.00 87 GLY A O 1
ATOM 693 N N . LEU A 1 88 ? -7.863 7.189 -5.034 1.00 91.00 88 LEU A N 1
ATOM 694 C CA . LEU A 1 88 ? -8.750 6.332 -4.256 1.00 91.00 88 LEU A CA 1
ATOM 695 C C . LEU A 1 88 ? -10.000 5.952 -5.065 1.00 91.00 88 LEU A C 1
ATOM 697 O O . LEU A 1 88 ? -10.764 6.826 -5.475 1.00 91.00 88 LEU A O 1
ATOM 701 N N . PHE A 1 89 ? -10.238 4.654 -5.224 1.00 88.88 89 PHE A N 1
ATOM 702 C CA . PHE A 1 89 ? -11.499 4.093 -5.700 1.00 88.88 89 PHE A CA 1
ATOM 703 C C . PHE A 1 89 ? -12.387 3.786 -4.506 1.00 88.88 89 PHE A C 1
ATOM 705 O O . PHE A 1 89 ? -11.935 3.141 -3.563 1.00 88.88 89 PHE A O 1
ATOM 712 N N . ILE A 1 90 ? -13.637 4.235 -4.554 1.00 93.06 90 ILE A N 1
ATOM 713 C CA . ILE A 1 90 ? -14.669 3.888 -3.576 1.00 93.06 90 ILE A CA 1
ATOM 714 C C . ILE A 1 90 ? -15.621 2.899 -4.234 1.00 93.06 90 ILE A C 1
ATOM 716 O O . ILE A 1 90 ? -16.015 3.098 -5.385 1.00 93.06 90 ILE A O 1
ATOM 720 N N . ASP A 1 91 ? -15.979 1.844 -3.511 1.00 93.88 91 ASP A N 1
ATOM 721 C CA . ASP A 1 91 ? -16.963 0.878 -3.978 1.00 93.88 91 ASP A CA 1
ATOM 722 C C . ASP A 1 91 ? -18.346 1.556 -4.116 1.00 93.88 91 ASP A C 1
ATOM 724 O O . ASP A 1 91 ? -18.795 2.235 -3.184 1.00 93.88 91 ASP A O 1
ATOM 728 N N . PRO A 1 92 ? -19.026 1.422 -5.273 1.00 92.75 92 PRO A N 1
ATOM 729 C CA . PRO A 1 92 ? -20.287 2.114 -5.527 1.00 92.75 92 PRO A CA 1
ATOM 730 C C . PRO A 1 92 ? -21.455 1.590 -4.677 1.00 92.75 92 PRO A C 1
ATOM 732 O O . PRO A 1 92 ? -22.426 2.321 -4.476 1.00 92.75 92 PRO A O 1
ATOM 735 N N . GLU A 1 93 ? -21.383 0.353 -4.179 1.00 97.06 93 GLU A N 1
ATOM 736 C CA . GLU A 1 93 ? -22.413 -0.275 -3.344 1.00 97.06 93 GLU A CA 1
ATOM 737 C C . GLU A 1 93 ? -22.084 -0.162 -1.848 1.00 97.06 93 GLU A C 1
ATOM 739 O O . GLU A 1 93 ? -22.991 -0.068 -1.016 1.00 97.06 93 GLU A O 1
ATOM 744 N N . ILE A 1 94 ? -20.793 -0.127 -1.497 1.00 96.25 94 ILE A N 1
ATOM 745 C CA . ILE A 1 94 ? -20.289 -0.080 -0.121 1.00 96.25 94 ILE A CA 1
ATOM 746 C C . ILE A 1 94 ? -19.400 1.165 0.075 1.00 96.25 94 ILE A C 1
ATOM 748 O O . ILE A 1 94 ? -18.176 1.073 0.023 1.00 96.25 94 ILE A O 1
ATOM 752 N N . PRO A 1 95 ? -19.974 2.341 0.403 1.00 91.38 95 PRO A N 1
ATOM 753 C CA . PRO A 1 95 ? -19.250 3.621 0.380 1.00 91.38 95 PRO A CA 1
ATOM 754 C C . PRO A 1 95 ? -18.064 3.761 1.348 1.00 91.38 95 PRO A C 1
ATOM 756 O O . PRO A 1 95 ? -17.290 4.709 1.242 1.00 91.38 95 PRO A O 1
ATOM 759 N N . TYR A 1 96 ? -17.938 2.868 2.333 1.00 94.12 96 TYR A N 1
ATOM 760 C CA . TYR A 1 96 ? -16.813 2.842 3.276 1.00 94.12 96 TYR A CA 1
ATOM 761 C C . TYR A 1 96 ? -15.690 1.884 2.852 1.00 94.12 96 TYR A C 1
ATOM 763 O O . TYR A 1 96 ? -14.677 1.793 3.547 1.00 94.12 96 TYR A O 1
ATOM 771 N N . LEU A 1 97 ? -15.859 1.165 1.740 1.00 95.38 97 LEU A N 1
ATOM 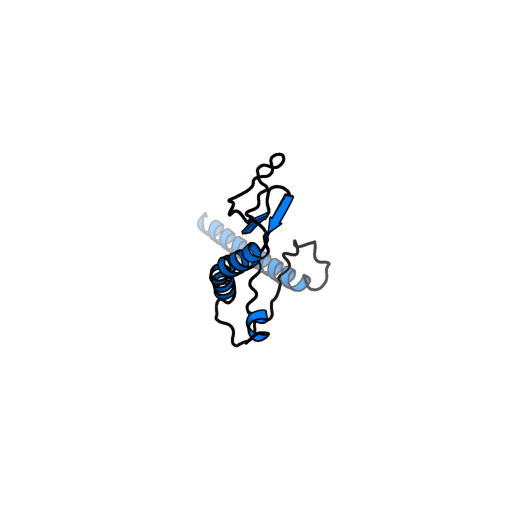772 C CA . LEU A 1 97 ? -14.836 0.321 1.142 1.00 95.38 97 LEU A CA 1
ATOM 773 C C . LEU A 1 97 ? -14.154 1.085 0.006 1.00 95.38 97 LEU A C 1
ATOM 775 O O . LEU A 1 97 ? -14.809 1.670 -0.855 1.00 95.38 97 LEU A O 1
ATOM 779 N N . GLY A 1 98 ? -12.826 1.068 -0.004 1.00 92.31 98 GLY A N 1
ATOM 780 C CA . GLY A 1 98 ? -12.057 1.670 -1.078 1.00 92.31 98 GLY A CA 1
ATOM 781 C C . GLY A 1 98 ? -10.628 1.159 -1.143 1.00 92.31 98 GLY A C 1
ATOM 782 O O . GLY A 1 98 ? -10.125 0.558 -0.192 1.00 92.31 98 GLY A O 1
ATOM 783 N N . ALA A 1 99 ? -9.986 1.392 -2.281 1.00 91.94 99 ALA A N 1
ATOM 784 C CA . ALA A 1 99 ? -8.616 0.980 -2.551 1.00 91.94 99 ALA A CA 1
ATOM 785 C C . ALA A 1 99 ? -7.888 2.029 -3.394 1.00 91.94 99 ALA A C 1
ATOM 787 O O . ALA A 1 99 ? -8.490 2.681 -4.245 1.00 91.94 99 ALA A O 1
ATOM 788 N N . THR A 1 100 ? -6.582 2.159 -3.179 1.00 91.81 100 THR A N 1
ATOM 789 C CA . THR A 1 100 ? -5.696 2.972 -4.018 1.00 91.81 100 THR A CA 1
ATOM 790 C C . THR A 1 100 ? -4.726 2.016 -4.703 1.00 91.81 100 THR A C 1
ATOM 792 O O . THR A 1 100 ? -3.777 1.582 -4.052 1.00 91.81 100 THR A O 1
ATOM 795 N N . PRO A 1 101 ? -4.991 1.605 -5.952 1.00 91.38 101 PRO A N 1
ATOM 796 C CA . PRO A 1 101 ? -4.061 0.776 -6.702 1.00 91.38 101 PRO A CA 1
ATOM 797 C C . PRO A 1 101 ? -2.833 1.586 -7.131 1.00 91.38 101 PRO A C 1
ATOM 799 O O . PRO A 1 101 ? -2.953 2.778 -7.417 1.00 91.38 101 PRO A O 1
ATOM 802 N N . ASP A 1 102 ? -1.679 0.926 -7.248 1.00 90.81 102 ASP A N 1
ATOM 803 C CA . ASP A 1 102 ? -0.432 1.577 -7.681 1.00 90.81 102 ASP A CA 1
ATOM 804 C C . ASP A 1 102 ? -0.493 1.975 -9.168 1.00 90.81 102 ASP A C 1
ATOM 806 O O . ASP A 1 102 ? 0.127 2.946 -9.603 1.00 90.81 102 ASP A O 1
ATOM 810 N N . GLY A 1 103 ? -1.299 1.260 -9.958 1.00 88.94 103 GLY A N 1
ATOM 811 C CA . GLY A 1 103 ? -1.650 1.645 -11.320 1.00 88.94 103 GLY A CA 1
ATOM 812 C C . GLY A 1 103 ? -2.834 0.855 -11.869 1.00 88.94 103 GLY A C 1
ATOM 813 O O . GLY A 1 103 ? -3.202 -0.191 -11.332 1.00 88.94 103 GLY A O 1
ATOM 814 N N . LEU A 1 104 ? -3.423 1.335 -12.967 1.00 88.25 104 LEU A N 1
ATOM 815 C CA . LEU A 1 104 ? -4.338 0.527 -13.778 1.00 88.25 104 LEU A CA 1
ATOM 816 C C . LEU A 1 104 ? -3.781 0.325 -15.175 1.00 88.25 104 LEU A C 1
ATOM 818 O O . LEU A 1 104 ? -3.222 1.242 -15.781 1.00 88.25 104 LEU A O 1
ATOM 822 N N . ILE A 1 105 ? -4.008 -0.880 -15.678 1.00 86.06 105 ILE A N 1
ATOM 823 C CA . ILE A 1 105 ? -3.772 -1.253 -17.062 1.00 86.06 105 ILE A CA 1
ATOM 824 C C . ILE A 1 105 ? -5.121 -1.172 -17.763 1.00 86.06 105 ILE A C 1
ATOM 826 O O . ILE A 1 105 ? -5.979 -2.045 -17.594 1.00 86.06 105 ILE A O 1
ATOM 830 N N . LYS A 1 106 ? -5.305 -0.112 -18.555 1.00 79.31 106 LYS A N 1
ATOM 831 C CA . LYS A 1 106 ? -6.591 0.193 -19.204 1.00 79.31 106 LYS A CA 1
ATOM 832 C C . LYS A 1 106 ? -7.735 0.193 -18.164 1.00 79.31 106 LYS A C 1
ATOM 834 O O . LYS A 1 106 ? -7.567 0.742 -17.079 1.00 79.31 106 LYS A O 1
ATOM 839 N N . GLU A 1 107 ? -8.883 -0.396 -18.497 1.00 76.00 107 GLU A N 1
ATOM 840 C CA . GLU A 1 107 ? -10.064 -0.528 -17.623 1.00 76.00 107 GLU A CA 1
ATOM 841 C C . GLU A 1 107 ? -10.277 -1.977 -17.137 1.00 76.00 107 GLU A C 1
ATOM 843 O O . GLU A 1 107 ? -11.301 -2.286 -16.536 1.00 76.00 107 GLU A O 1
ATOM 848 N N . GLU A 1 108 ? -9.324 -2.878 -17.401 1.00 79.81 108 GLU A N 1
ATOM 849 C CA . GLU A 1 108 ? -9.513 -4.327 -17.222 1.00 79.81 108 GLU A CA 1
ATOM 850 C C . GLU A 1 108 ? -8.669 -4.925 -16.090 1.00 79.81 108 GLU A C 1
ATOM 852 O O . GLU A 1 108 ? -9.037 -5.967 -15.546 1.00 79.81 108 GLU A O 1
ATOM 857 N N . ALA A 1 109 ? -7.542 -4.302 -15.727 1.00 85.12 109 ALA A N 1
ATOM 858 C CA . ALA A 1 109 ? -6.625 -4.867 -14.742 1.00 85.12 109 ALA A CA 1
ATOM 859 C C . ALA A 1 109 ? -5.999 -3.822 -13.812 1.00 85.12 109 ALA A C 1
ATOM 861 O O . ALA A 1 109 ? -5.730 -2.679 -14.187 1.00 85.12 109 ALA A O 1
ATOM 862 N N . ILE A 1 110 ? -5.737 -4.268 -12.585 1.00 89.19 110 ILE A N 1
ATOM 863 C CA . ILE A 1 110 ? -5.122 -3.495 -11.509 1.00 89.19 110 ILE A CA 1
ATOM 864 C C . ILE A 1 110 ? -3.669 -3.939 -11.340 1.00 89.19 110 ILE A C 1
ATOM 866 O O . ILE A 1 110 ? -3.365 -5.129 -11.428 1.00 89.19 110 ILE A O 1
ATOM 870 N N . VAL A 1 111 ? -2.784 -2.986 -11.063 1.00 89.19 111 VAL A N 1
ATOM 871 C CA . VAL A 1 111 ? -1.379 -3.225 -10.729 1.00 89.19 111 VAL A CA 1
ATOM 872 C C . VAL A 1 111 ? -1.157 -2.903 -9.253 1.00 89.19 111 VAL A C 1
ATOM 874 O O . VAL A 1 111 ? -1.469 -1.803 -8.801 1.00 89.19 111 VAL A O 1
ATOM 877 N N . ASP A 1 112 ? -0.600 -3.871 -8.525 1.00 90.94 112 ASP A N 1
ATOM 878 C CA . ASP A 1 112 ? -0.077 -3.718 -7.163 1.00 90.94 112 ASP A CA 1
ATOM 879 C C . ASP A 1 112 ? 1.400 -4.126 -7.182 1.00 90.94 112 ASP A C 1
ATOM 881 O O . ASP A 1 112 ? 1.747 -5.274 -7.480 1.00 90.94 112 ASP A O 1
ATOM 885 N N . VAL A 1 113 ? 2.284 -3.171 -6.922 1.00 90.81 113 VAL A N 1
ATOM 886 C CA . VAL A 1 113 ? 3.730 -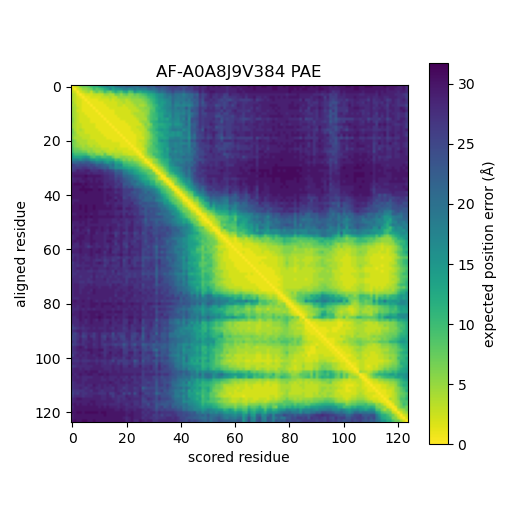3.351 -6.923 1.00 90.81 113 VAL A CA 1
ATOM 887 C C . VAL A 1 113 ? 4.206 -3.591 -5.495 1.00 90.81 113 VAL A C 1
ATOM 889 O O . VAL A 1 113 ? 3.738 -3.018 -4.509 1.00 90.81 113 VAL A O 1
ATOM 892 N N . LYS A 1 114 ? 5.192 -4.477 -5.360 1.00 91.25 114 LYS A N 1
ATOM 893 C CA . LYS A 1 114 ? 5.915 -4.684 -4.106 1.00 91.25 114 LYS A CA 1
ATOM 894 C C . LYS A 1 114 ? 7.406 -4.629 -4.384 1.00 91.25 114 LYS A C 1
ATOM 896 O O . LYS A 1 114 ? 7.911 -5.363 -5.228 1.00 91.25 114 LYS A O 1
ATOM 901 N N . CYS A 1 115 ? 8.113 -3.799 -3.620 1.00 89.75 115 CYS A N 1
ATOM 902 C CA . CYS A 1 115 ? 9.561 -3.607 -3.730 1.00 89.75 115 CYS A CA 1
ATOM 903 C C . CYS A 1 115 ? 10.278 -4.200 -2.500 1.00 89.75 115 CYS A C 1
ATOM 905 O O . CYS A 1 115 ? 10.708 -3.446 -1.618 1.00 89.75 115 CYS A O 1
ATOM 907 N N . PRO A 1 116 ? 10.385 -5.539 -2.375 1.00 88.19 116 PRO A N 1
ATOM 908 C CA . PRO A 1 116 ? 11.014 -6.169 -1.224 1.00 88.19 116 PRO A CA 1
ATOM 909 C C . PRO A 1 116 ? 12.529 -5.959 -1.239 1.00 88.19 116 PRO A C 1
ATOM 911 O O . PRO A 1 116 ? 13.228 -6.303 -2.189 1.00 88.19 116 PRO A O 1
ATOM 914 N N . ILE A 1 117 ? 13.057 -5.482 -0.120 1.00 81.81 117 ILE A N 1
ATOM 915 C CA . ILE A 1 117 ? 14.493 -5.235 0.059 1.00 81.81 117 ILE A CA 1
ATOM 916 C C . ILE A 1 117 ? 15.310 -6.529 -0.053 1.00 81.81 117 ILE A C 1
ATOM 918 O O . ILE A 1 117 ? 16.423 -6.533 -0.572 1.00 81.81 117 ILE A O 1
ATOM 922 N N . SER A 1 118 ? 14.761 -7.655 0.406 1.00 77.56 118 SER A N 1
ATOM 923 C CA . SER A 1 118 ? 15.438 -8.954 0.349 1.00 77.56 118 SER A CA 1
ATOM 924 C C . SER A 1 118 ? 15.786 -9.395 -1.077 1.00 77.56 118 SER A C 1
ATOM 926 O O . SER A 1 118 ? 16.795 -10.073 -1.259 1.00 77.56 118 SER A O 1
ATOM 928 N N . ALA A 1 119 ? 15.005 -8.984 -2.083 1.00 69.12 119 ALA A N 1
ATOM 929 C CA . ALA A 1 119 ? 15.250 -9.324 -3.485 1.00 69.12 119 ALA A CA 1
ATOM 930 C C . ALA A 1 119 ? 16.399 -8.516 -4.111 1.00 69.12 119 ALA A C 1
ATOM 932 O O . ALA A 1 119 ? 16.978 -8.949 -5.105 1.00 69.12 119 ALA A O 1
ATOM 933 N N . HIS A 1 120 ? 16.791 -7.389 -3.504 1.00 62.53 120 HIS A N 1
ATOM 934 C CA . HIS A 1 120 ? 17.878 -6.540 -3.997 1.00 62.53 120 HIS A CA 1
ATOM 935 C C . HIS A 1 120 ? 19.230 -7.276 -4.052 1.00 62.53 120 HIS A C 1
ATOM 937 O O . HIS A 1 120 ? 20.063 -6.980 -4.899 1.00 62.53 120 HIS A O 1
ATOM 943 N N . LYS A 1 121 ? 19.445 -8.286 -3.193 1.00 54.59 121 LYS A N 1
ATOM 944 C CA . LYS A 1 121 ? 20.692 -9.073 -3.156 1.00 54.59 121 LYS A CA 1
ATOM 945 C C . LYS A 1 121 ? 20.801 -10.170 -4.220 1.00 54.59 121 LYS A C 1
ATOM 947 O O . LYS A 1 121 ? 21.853 -10.790 -4.307 1.00 54.59 121 LYS A O 1
ATOM 952 N N . ILE A 1 122 ? 19.745 -10.454 -4.984 1.00 49.88 122 ILE A N 1
ATOM 953 C CA . ILE A 1 122 ? 19.743 -11.567 -5.952 1.00 49.88 122 ILE A CA 1
ATOM 954 C C . ILE A 1 122 ? 20.312 -11.135 -7.319 1.00 49.88 122 ILE A C 1
ATOM 956 O O . ILE A 1 122 ? 20.742 -11.986 -8.091 1.00 49.88 122 ILE A O 1
ATOM 960 N N . TYR A 1 123 ? 20.380 -9.828 -7.598 1.00 42.97 123 TYR A N 1
ATOM 961 C CA . TYR A 1 123 ? 20.786 -9.280 -8.902 1.00 42.97 123 TYR A CA 1
ATOM 962 C C . TYR A 1 123 ? 21.967 -8.293 -8.838 1.00 42.97 123 TYR A C 1
ATOM 964 O O . TYR A 1 123 ? 22.200 -7.576 -9.810 1.00 42.97 123 TYR A O 1
ATOM 972 N N . ALA A 1 124 ? 22.672 -8.228 -7.703 1.00 39.00 124 ALA A N 1
ATOM 973 C CA . ALA A 1 124 ? 23.850 -7.377 -7.507 1.00 39.00 124 ALA A CA 1
ATOM 974 C C . ALA A 1 124 ? 25.154 -8.117 -7.831 1.00 39.00 124 ALA A C 1
ATOM 976 O O . ALA A 1 124 ? 25.252 -9.311 -7.465 1.00 39.00 124 ALA A O 1
#

Secondary structure (DSSP, 8-state):
-HHHHHHHHHHHHHHHHHHHHHHHHHHHHHTTSS----------------TTS-S-HHHHHHHHHHHHHHHHHHHHHTTT--EEP---EE-SS-TT-EE--SEEETTTEEE-----GGGGGG--

Sequence (124 aa):
MADKDLEQRLQQLTLENAALQQKLTNFGSASESSPKSEEQAVCKVAVKLPPFWPDKPAVWFGQHGRDYEKIALDQLSIQDVEIRPYGLFIDPEIPYLGATPDGLIKEEAIVDVKCPISAHKIYA

Organism: NCBI:txid405034

Nearest PDB structures (foldseek):
  3syy-assembly1_A  TM=8.847E-01  e=1.054E-01  Laribacter hongkongensis HLHK9
  5yet-assembly1_B  TM=9.171E-01  e=1.128E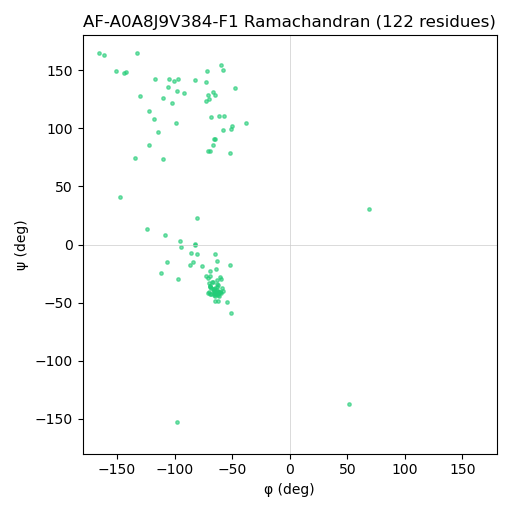-01  Acanthamoeba polyphaga mimivirus
  3sz4-assembly1_A  TM=8.824E-01  e=1.478E-01  Laribacter hongkongensis HLHK9
  3slp-assembly1_B  TM=8.598E-01  e=2.536E-01  Lambdavirus lambda

Solvent-accessible surface area (backbone atoms only — not comparable to full-atom values): 7849 Å² total; per-residue (Å²): 118,70,66,64,54,50,52,51,50,52,54,50,52,51,52,52,52,53,52,51,50,52,50,52,55,52,52,63,70,58,59,85,77,63,83,80,68,85,65,79,73,73,76,77,78,75,71,83,72,61,94,85,58,61,100,53,50,67,61,52,53,52,48,47,27,66,71,41,46,62,58,54,52,56,58,51,36,72,72,81,41,69,64,46,82,60,64,78,44,62,40,93,90,45,79,90,43,67,50,66,49,72,22,30,43,74,95,81,45,78,38,81,82,79,57,62,72,80,62,61,69,78,81,110

Mean predicted aligned error: 17.46 Å

Foldseek 3Di:
DVVVVVVVVVVVVVVVVVVVVVVVVVVVVVPPDDDDDCPPCPPPPPPVDPPPAPPCNVVVQVVQCVVCLVVVVVVVVVVVFDWDADQWDADPVHRVDIDGFRTDRPPPDTDHDHRDPVCVVVPD

InterPro domains:
  IPR011335 Restriction endonuclease type II-like [SSF52980] (48-119)
  IPR011604 PD-(D/E)XK endonuclease-like domain superfamily [G3DSA:3.90.320.10] (17-124)
  IPR051703 NF-kappa-B Signaling Regulator [PTHR46609] (62-119)

pLDDT: mean 76.05, std 17.47, range [37.69, 97.06]